Protein AF-A0A1R0LAW2-F1 (afdb_monomer_lite)

Foldseek 3Di:
DDPPPPLPPPPVVPDDPVNLVVLQVVCVVPVVSLVVCCVSHNPVRSCVSHNPVSSVVSVVVVVVCVVPDDDDDPDDD

Radius of gyration: 13.54 Å; cha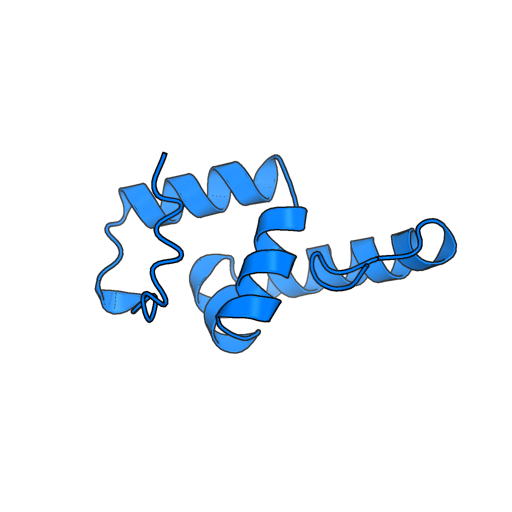ins: 1; bounding box: 29×29×37 Å

pLDDT: mean 73.62, std 17.65, range [39.03, 91.25]

Structure (mmCIF, N/CA/C/O backbone):
data_AF-A0A1R0LAW2-F1
#
_entry.id   AF-A0A1R0LAW2-F1
#
loop_
_atom_site.group_PDB
_atom_site.id
_atom_site.type_symbol
_atom_site.label_atom_id
_atom_site.label_alt_id
_atom_site.label_comp_id
_atom_site.label_asym_id
_atom_site.label_entity_id
_atom_site.label_seq_id
_atom_site.pdbx_PDB_ins_code
_atom_site.Cartn_x
_atom_site.Cartn_y
_atom_site.Cartn_z
_atom_site.occupancy
_atom_site.B_iso_or_equiv
_atom_site.auth_seq_id
_atom_site.auth_comp_id
_atom_site.auth_asym_id
_atom_site.auth_atom_id
_atom_site.pdbx_PDB_model_num
ATOM 1 N N . MET A 1 1 ? 13.813 -14.968 19.958 1.00 43.22 1 MET A N 1
ATOM 2 C CA . MET A 1 1 ? 13.315 -13.767 19.263 1.00 43.22 1 MET A CA 1
ATOM 3 C C . MET A 1 1 ? 12.222 -14.256 18.337 1.00 43.22 1 MET A C 1
ATOM 5 O O . MET A 1 1 ? 12.509 -14.734 17.249 1.00 43.22 1 MET A O 1
ATOM 9 N N . GLU A 1 2 ? 11.007 -14.336 18.867 1.00 42.78 2 GLU A N 1
ATOM 10 C CA . GLU A 1 2 ? 9.858 -14.925 18.182 1.00 42.78 2 GLU A CA 1
ATOM 11 C C . GLU A 1 2 ? 9.466 -14.004 17.026 1.00 42.78 2 GLU A C 1
ATOM 13 O O . GLU A 1 2 ? 9.012 -12.880 17.232 1.00 42.78 2 GLU A O 1
ATOM 18 N N . ASN A 1 3 ? 9.724 -14.452 15.798 1.00 49.44 3 ASN A N 1
ATOM 19 C CA . ASN A 1 3 ? 9.214 -13.804 14.603 1.00 49.44 3 ASN A CA 1
ATOM 20 C C . ASN A 1 3 ? 7.735 -14.179 14.521 1.00 49.44 3 ASN A C 1
ATOM 22 O O . ASN A 1 3 ? 7.380 -15.225 13.982 1.00 49.44 3 ASN A O 1
ATOM 26 N N . VAL A 1 4 ? 6.888 -13.380 15.172 1.00 45.91 4 VAL A N 1
ATOM 27 C CA . VAL A 1 4 ? 5.442 -13.511 15.034 1.00 45.91 4 VAL A CA 1
ATOM 28 C C . VAL A 1 4 ? 5.115 -13.069 13.610 1.00 45.91 4 VAL A C 1
ATOM 30 O O . VAL A 1 4 ? 4.823 -11.901 13.354 1.00 45.91 4 VAL A O 1
ATOM 33 N N . VAL A 1 5 ? 5.208 -14.003 12.663 1.00 49.78 5 VAL A N 1
ATOM 34 C CA . VAL A 1 5 ? 4.441 -13.941 11.422 1.00 49.78 5 VAL A CA 1
ATOM 35 C C . VAL A 1 5 ? 2.991 -14.077 11.840 1.00 49.78 5 VAL A C 1
ATOM 37 O O . VAL A 1 5 ? 2.411 -15.152 11.875 1.00 49.78 5 VAL A O 1
ATOM 40 N N . VAL A 1 6 ? 2.426 -12.971 12.311 1.00 44.34 6 VAL A N 1
ATOM 41 C CA . VAL A 1 6 ? 0.992 -12.901 12.470 1.00 44.34 6 VAL A CA 1
ATOM 42 C C . VAL A 1 6 ? 0.463 -12.911 11.045 1.00 44.34 6 VAL A C 1
ATOM 44 O O . VAL A 1 6 ? 0.591 -11.911 10.334 1.00 44.34 6 VAL A O 1
ATOM 47 N N . ASP A 1 7 ? -0.131 -14.030 10.644 1.00 47.47 7 ASP A N 1
ATOM 48 C CA . ASP A 1 7 ? -1.135 -14.151 9.584 1.00 47.47 7 ASP A CA 1
ATOM 49 C C . ASP A 1 7 ? -2.371 -13.286 9.915 1.00 47.47 7 ASP A C 1
ATOM 51 O O . ASP A 1 7 ? -3.517 -13.724 9.849 1.00 47.47 7 ASP A O 1
ATOM 55 N N . GLN A 1 8 ? -2.140 -12.042 10.347 1.00 46.50 8 GLN A N 1
ATOM 56 C CA . GLN A 1 8 ? -3.156 -11.040 10.579 1.00 46.50 8 GLN A CA 1
ATOM 57 C C . GLN A 1 8 ? -3.755 -10.749 9.224 1.00 46.50 8 GLN A C 1
ATOM 59 O O . GLN A 1 8 ? -3.171 -10.017 8.432 1.00 46.50 8 GLN A O 1
ATOM 64 N N . GLU A 1 9 ? -4.922 -11.326 8.978 1.00 50.81 9 GLU A N 1
ATOM 65 C CA . GLU A 1 9 ? -5.943 -10.741 8.131 1.00 50.81 9 GLU A CA 1
ATOM 66 C C . GLU A 1 9 ? -5.965 -9.232 8.412 1.00 50.81 9 GLU A C 1
ATOM 68 O O . GLU A 1 9 ? -6.502 -8.774 9.420 1.00 50.81 9 GLU A O 1
ATOM 73 N N . LEU A 1 10 ? -5.256 -8.451 7.590 1.00 56.88 10 LEU A N 1
ATOM 74 C CA . LEU A 1 10 ? -5.202 -7.010 7.749 1.00 56.88 10 LEU A CA 1
ATOM 75 C C . LEU A 1 10 ? -6.551 -6.491 7.266 1.00 56.88 10 LEU A C 1
ATOM 77 O O . LEU A 1 10 ? -6.731 -6.158 6.091 1.00 56.88 10 LEU A O 1
ATOM 81 N N . VAL A 1 11 ? -7.522 -6.482 8.173 1.00 61.84 11 VAL A N 1
ATOM 82 C CA . VAL A 1 11 ? -8.831 -5.897 7.934 1.00 61.84 11 VAL A CA 1
ATOM 83 C C . VAL A 1 11 ? -8.599 -4.401 7.787 1.00 61.84 11 VAL A C 1
ATOM 85 O O . VAL A 1 11 ? -8.364 -3.685 8.755 1.00 61.84 11 VAL A O 1
ATOM 88 N N . LEU A 1 12 ? -8.630 -3.919 6.546 1.00 65.19 12 LEU A N 1
ATOM 89 C CA . LEU A 1 12 ? -8.428 -2.503 6.227 1.00 65.19 12 LEU A CA 1
ATOM 90 C C . LEU A 1 12 ? -9.385 -1.579 7.000 1.00 65.19 12 LEU A C 1
ATOM 92 O O . LEU A 1 12 ? -9.089 -0.399 7.154 1.00 65.19 12 LEU A O 1
ATOM 96 N N . GLU A 1 13 ? -10.515 -2.113 7.469 1.00 65.81 13 GLU A N 1
ATOM 97 C CA . GLU A 1 13 ? -11.528 -1.412 8.263 1.00 65.81 13 GLU A CA 1
ATOM 98 C C . GLU A 1 13 ? -11.113 -1.189 9.729 1.00 65.81 13 GLU A C 1
ATOM 100 O O . GLU A 1 13 ? -11.653 -0.290 10.367 1.00 65.81 13 GLU A O 1
ATOM 105 N N . ASP A 1 14 ? -10.132 -1.940 10.244 1.00 76.69 14 ASP A N 1
ATOM 106 C CA . ASP A 1 14 ? -9.593 -1.787 11.608 1.00 76.69 14 ASP A CA 1
ATOM 107 C C . ASP A 1 14 ? -8.364 -0.858 11.655 1.00 76.69 14 ASP A C 1
ATOM 109 O O . ASP A 1 14 ? -7.915 -0.425 12.716 1.00 76.69 14 ASP A O 1
ATOM 113 N N . LEU A 1 15 ? -7.816 -0.491 10.489 1.00 80.44 15 LEU A N 1
ATOM 114 C CA . LEU A 1 15 ? -6.684 0.425 10.427 1.00 80.44 15 LEU A CA 1
ATOM 115 C C . LEU A 1 15 ? -7.093 1.827 10.870 1.00 80.44 15 LEU A C 1
ATOM 117 O O . LEU A 1 15 ? -7.922 2.504 10.255 1.00 80.44 15 LEU A O 1
ATOM 121 N N . THR A 1 16 ? -6.394 2.327 11.881 1.00 86.12 16 THR A N 1
ATOM 122 C CA . THR A 1 16 ? -6.476 3.738 12.242 1.00 86.12 16 THR A CA 1
ATOM 123 C C . THR A 1 16 ? -5.913 4.610 11.118 1.00 86.12 16 THR A C 1
ATOM 125 O O . THR A 1 16 ? -5.033 4.214 10.342 1.00 86.12 16 THR A O 1
ATOM 128 N N . ARG A 1 17 ? -6.376 5.863 11.049 1.00 84.81 17 ARG A N 1
ATOM 129 C CA . ARG A 1 17 ? -5.884 6.843 10.068 1.00 84.81 17 ARG A CA 1
ATOM 130 C C . ARG A 1 17 ? -4.359 6.996 10.109 1.00 84.81 17 ARG A C 1
ATOM 132 O O . ARG A 1 17 ? -3.737 7.161 9.063 1.00 84.81 17 ARG A O 1
ATOM 139 N N . GLU A 1 18 ? -3.764 6.952 11.297 1.00 89.12 18 GLU A N 1
ATOM 140 C CA . GLU A 1 18 ? -2.318 7.092 11.487 1.00 89.12 18 GLU A CA 1
ATOM 141 C C . GLU A 1 18 ? -1.549 5.902 10.910 1.00 89.12 18 GLU A C 1
ATOM 143 O O . GLU A 1 18 ? -0.539 6.100 10.239 1.00 89.12 18 GLU A O 1
ATOM 148 N N . GLN A 1 19 ? -2.068 4.682 11.065 1.00 84.56 19 GLN A N 1
ATOM 149 C CA . GLN A 1 19 ? -1.472 3.488 10.463 1.00 84.56 19 GLN A CA 1
ATOM 150 C C . GLN A 1 19 ? -1.558 3.526 8.935 1.00 84.56 19 GLN A C 1
ATOM 152 O O . GLN A 1 19 ? -0.578 3.223 8.262 1.00 84.56 19 GLN A O 1
ATOM 157 N N . VAL A 1 20 ? -2.686 3.968 8.364 1.00 86.88 20 VAL A N 1
ATOM 158 C CA . VAL A 1 20 ? -2.804 4.163 6.906 1.00 86.88 20 VAL A CA 1
ATOM 159 C C . VAL A 1 20 ? -1.767 5.170 6.397 1.00 86.88 20 VAL A C 1
ATOM 161 O O . VAL A 1 20 ? -1.152 4.963 5.348 1.00 86.88 20 VAL A O 1
ATOM 164 N N . LEU A 1 21 ? -1.551 6.264 7.133 1.00 89.00 21 LEU A N 1
ATOM 165 C CA . LEU A 1 21 ? -0.554 7.275 6.778 1.00 89.00 21 LEU A CA 1
ATOM 166 C C . LEU A 1 21 ? 0.879 6.751 6.905 1.00 89.00 21 LEU A C 1
ATOM 168 O O . LEU A 1 21 ? 1.706 7.052 6.042 1.00 89.00 21 LEU A O 1
ATOM 172 N N . ASP A 1 22 ? 1.174 5.959 7.931 1.00 90.38 22 ASP A N 1
ATOM 173 C CA . ASP A 1 22 ? 2.470 5.305 8.104 1.00 90.38 22 ASP A CA 1
ATOM 174 C C . ASP A 1 22 ? 2.755 4.329 6.952 1.00 90.38 22 ASP A C 1
ATOM 176 O O . ASP A 1 22 ? 3.799 4.451 6.307 1.00 90.38 22 ASP A O 1
ATOM 180 N N . TRP A 1 23 ? 1.795 3.473 6.582 1.00 88.75 23 TRP A N 1
ATOM 181 C CA . TRP A 1 23 ? 1.910 2.598 5.410 1.00 88.75 23 TRP A CA 1
ATOM 182 C C . TRP A 1 23 ? 2.199 3.390 4.135 1.00 88.75 23 TRP A C 1
ATOM 184 O O . TRP A 1 23 ? 3.134 3.065 3.406 1.00 88.75 23 TRP A O 1
ATOM 194 N N . ARG A 1 24 ? 1.449 4.465 3.872 1.00 90.06 24 ARG A N 1
ATOM 195 C CA . ARG A 1 24 ? 1.665 5.316 2.688 1.00 90.06 24 ARG A CA 1
ATOM 196 C C . ARG A 1 24 ? 3.021 6.015 2.707 1.00 90.06 24 ARG A C 1
ATOM 198 O O . ARG A 1 24 ? 3.669 6.118 1.670 1.00 90.06 24 ARG A O 1
ATOM 205 N N . THR A 1 25 ? 3.467 6.465 3.876 1.00 91.25 25 THR A N 1
ATOM 206 C CA . THR A 1 25 ? 4.779 7.099 4.048 1.00 91.25 25 THR A CA 1
ATOM 207 C C . THR A 1 25 ? 5.905 6.102 3.797 1.00 91.25 25 THR A C 1
ATOM 209 O O . THR A 1 25 ? 6.891 6.445 3.146 1.00 91.25 25 THR A O 1
ATOM 212 N N . ARG A 1 26 ? 5.761 4.863 4.278 1.00 87.81 26 ARG A N 1
ATOM 213 C CA . ARG A 1 26 ? 6.704 3.774 4.007 1.00 87.81 26 ARG A CA 1
ATOM 214 C C . ARG A 1 26 ? 6.714 3.416 2.529 1.00 87.81 26 ARG A C 1
ATOM 216 O O . ARG A 1 26 ? 7.785 3.411 1.944 1.00 87.81 26 ARG A O 1
ATOM 223 N N . ALA A 1 27 ? 5.548 3.250 1.909 1.00 88.56 27 ALA A N 1
ATOM 224 C CA . ALA A 1 27 ? 5.432 2.939 0.486 1.00 88.56 27 ALA A CA 1
ATOM 225 C C . ALA A 1 27 ? 6.005 4.039 -0.424 1.00 88.56 27 ALA A C 1
ATOM 227 O O . ALA A 1 27 ? 6.537 3.740 -1.487 1.00 88.56 27 ALA A O 1
ATOM 228 N N . ALA A 1 28 ? 5.933 5.309 -0.015 1.00 86.88 28 ALA A N 1
ATOM 229 C CA . ALA A 1 28 ? 6.560 6.413 -0.742 1.00 86.88 28 ALA A CA 1
ATOM 230 C C . ALA A 1 28 ? 8.099 6.404 -0.652 1.00 86.88 28 ALA A C 1
ATOM 232 O O . ALA A 1 28 ? 8.764 6.941 -1.536 1.00 86.88 28 ALA A O 1
ATOM 233 N N . LYS A 1 29 ? 8.663 5.830 0.419 1.00 88.62 29 LYS A N 1
ATOM 234 C CA . LYS A 1 29 ? 10.115 5.679 0.614 1.00 88.62 29 LYS A CA 1
ATOM 235 C C . LYS A 1 29 ? 10.645 4.393 -0.010 1.00 88.62 29 LYS A C 1
ATOM 237 O O . LYS A 1 29 ? 11.740 4.393 -0.561 1.00 88.62 29 LYS A O 1
ATOM 242 N N . ASP A 1 30 ? 9.870 3.322 0.092 1.00 86.31 30 ASP A N 1
ATOM 243 C CA . ASP A 1 30 ? 10.211 1.992 -0.375 1.00 86.31 30 ASP A CA 1
ATOM 244 C C . ASP A 1 30 ? 8.998 1.332 -1.039 1.00 86.31 30 ASP A C 1
ATOM 246 O O . ASP A 1 30 ? 8.024 0.942 -0.391 1.00 86.31 30 ASP A O 1
ATOM 250 N N . HIS A 1 31 ? 9.081 1.183 -2.359 1.00 86.44 31 HIS A N 1
ATOM 251 C CA . HIS A 1 31 ? 8.024 0.571 -3.150 1.00 86.44 31 HIS A CA 1
ATOM 252 C C . HIS A 1 31 ? 7.912 -0.952 -2.941 1.00 86.44 31 HIS A C 1
ATOM 254 O O . HIS A 1 31 ? 6.897 -1.517 -3.347 1.00 86.44 31 HIS A O 1
ATOM 260 N N . GLN A 1 32 ? 8.893 -1.622 -2.309 1.00 84.88 32 GLN A N 1
ATOM 261 C CA . GLN A 1 32 ? 8.802 -3.051 -1.955 1.00 84.88 32 GLN A CA 1
ATOM 262 C C . GLN A 1 32 ? 7.607 -3.336 -1.049 1.00 84.88 32 GLN A C 1
ATOM 264 O O . GLN A 1 32 ? 6.879 -4.293 -1.285 1.00 84.88 32 GLN A O 1
ATOM 269 N N . VAL A 1 33 ? 7.301 -2.410 -0.139 1.00 88.69 33 VAL A N 1
ATOM 270 C CA . VAL A 1 33 ? 6.154 -2.478 0.775 1.00 88.69 33 VAL A CA 1
ATOM 271 C C . VAL A 1 33 ? 4.828 -2.727 0.046 1.00 88.69 33 VAL A C 1
ATOM 273 O O . VAL A 1 33 ? 3.950 -3.410 0.568 1.00 88.69 33 VAL A O 1
ATOM 276 N N . VAL A 1 34 ? 4.670 -2.200 -1.172 1.00 88.75 34 VAL A N 1
ATOM 277 C CA . VAL A 1 34 ? 3.466 -2.423 -1.985 1.00 88.75 34 VAL A CA 1
ATOM 278 C C . VAL A 1 34 ? 3.427 -3.851 -2.525 1.00 88.75 34 VAL A C 1
ATOM 280 O O . VAL A 1 34 ? 2.359 -4.453 -2.550 1.00 88.75 34 VAL A O 1
ATOM 283 N N . PHE A 1 35 ? 4.569 -4.402 -2.941 1.00 86.62 35 PHE A N 1
ATOM 284 C CA . PHE A 1 35 ? 4.662 -5.773 -3.446 1.00 86.62 35 PHE A CA 1
ATOM 285 C C . PHE A 1 35 ? 4.448 -6.797 -2.336 1.00 86.62 35 PHE A C 1
ATOM 287 O O . PHE A 1 35 ? 3.621 -7.683 -2.515 1.00 86.62 35 PHE A O 1
ATOM 294 N N . ASP A 1 36 ? 5.084 -6.615 -1.177 1.00 87.00 36 ASP A N 1
ATOM 295 C CA . ASP A 1 36 ? 4.847 -7.447 0.010 1.00 87.00 36 ASP A CA 1
ATOM 296 C C . ASP A 1 36 ? 3.370 -7.428 0.431 1.00 87.00 36 ASP A C 1
ATOM 298 O O . ASP A 1 36 ? 2.798 -8.454 0.798 1.00 87.00 36 ASP A O 1
ATOM 302 N N . HIS A 1 37 ? 2.714 -6.265 0.344 1.00 87.94 37 HIS A N 1
ATOM 303 C CA . HIS A 1 37 ? 1.289 -6.151 0.659 1.00 87.94 37 HIS A CA 1
ATOM 304 C C . HIS A 1 37 ? 0.403 -6.858 -0.373 1.00 87.94 37 HIS A C 1
ATOM 306 O O . HIS A 1 37 ? -0.598 -7.465 -0.002 1.00 87.94 37 HIS A O 1
ATOM 312 N N . ILE A 1 38 ? 0.749 -6.790 -1.662 1.00 86.38 38 ILE A N 1
ATOM 313 C CA . ILE A 1 38 ? 0.025 -7.504 -2.725 1.00 86.38 38 ILE A CA 1
ATOM 314 C C . ILE A 1 38 ? 0.196 -9.017 -2.575 1.00 86.38 38 ILE A C 1
ATOM 316 O O . ILE A 1 38 ? -0.790 -9.735 -2.707 1.00 86.38 38 ILE A O 1
ATOM 320 N N . ASP A 1 39 ? 1.409 -9.490 -2.294 1.00 84.19 39 ASP A N 1
ATOM 321 C CA . ASP A 1 39 ? 1.705 -10.914 -2.107 1.00 84.19 39 ASP A CA 1
ATOM 322 C C . ASP A 1 39 ? 0.931 -11.489 -0.913 1.00 84.19 39 ASP A C 1
ATOM 324 O O . ASP A 1 39 ? 0.279 -12.526 -1.020 1.00 84.19 39 ASP A O 1
ATOM 328 N N . ARG A 1 40 ? 0.903 -10.746 0.200 1.00 81.38 40 ARG A N 1
ATOM 329 C CA . ARG A 1 40 ? 0.270 -11.195 1.444 1.00 81.38 40 ARG A CA 1
ATOM 330 C C . ARG A 1 40 ? -1.247 -10.988 1.501 1.00 81.38 40 ARG A C 1
ATOM 332 O O . ARG A 1 40 ? -1.938 -11.796 2.111 1.00 81.38 40 ARG A O 1
ATOM 339 N N . TYR A 1 41 ? -1.778 -9.916 0.906 1.00 82.50 41 TYR A N 1
ATOM 340 C CA . TYR A 1 41 ? -3.187 -9.504 1.074 1.00 82.50 41 TYR A CA 1
ATOM 341 C C . TYR A 1 41 ? -3.952 -9.292 -0.238 1.00 82.50 41 TYR A C 1
ATOM 343 O O . TYR A 1 41 ? -5.140 -8.957 -0.224 1.00 82.50 41 TYR A O 1
ATOM 351 N N . GLY A 1 42 ? -3.290 -9.459 -1.379 1.00 84.44 42 GLY A N 1
ATOM 352 C CA . GLY A 1 42 ? -3.879 -9.291 -2.698 1.00 84.44 42 GLY A CA 1
ATOM 353 C C . GLY A 1 42 ? -3.922 -7.846 -3.200 1.00 84.44 42 GLY A C 1
ATOM 354 O O . GLY A 1 42 ? -3.896 -6.858 -2.458 1.00 84.44 42 GLY A O 1
ATOM 355 N N . GLU A 1 43 ? -4.042 -7.720 -4.522 1.00 86.56 43 GLU A N 1
ATOM 356 C CA . GLU A 1 43 ? -4.027 -6.431 -5.217 1.00 86.56 43 GLU A CA 1
ATOM 357 C C . GLU A 1 43 ? -5.189 -5.520 -4.804 1.00 86.56 43 GLU A C 1
ATOM 359 O O . GLU A 1 43 ? -4.988 -4.329 -4.573 1.00 86.56 43 GLU A O 1
ATOM 364 N N . THR A 1 44 ? -6.397 -6.064 -4.640 1.00 86.12 44 THR A N 1
ATOM 365 C CA . THR A 1 44 ? -7.572 -5.277 -4.232 1.00 86.12 44 THR A CA 1
ATOM 366 C C . THR A 1 44 ? -7.380 -4.637 -2.855 1.00 86.12 44 THR A C 1
ATOM 368 O O . THR A 1 44 ? -7.799 -3.496 -2.644 1.00 86.12 44 THR A O 1
ATOM 371 N N . SER A 1 45 ? -6.707 -5.330 -1.930 1.00 86.50 45 SER A N 1
ATOM 372 C CA . SER A 1 45 ? -6.352 -4.771 -0.622 1.00 86.50 45 SER A CA 1
ATOM 373 C C . SER A 1 45 ? -5.334 -3.635 -0.768 1.00 86.50 45 SER A C 1
ATOM 375 O O . SER A 1 45 ? -5.538 -2.536 -0.245 1.00 86.50 45 SER A O 1
ATOM 377 N N . ALA A 1 46 ? -4.286 -3.842 -1.572 1.00 88.88 46 ALA A N 1
ATOM 378 C CA . ALA A 1 46 ? -3.276 -2.820 -1.846 1.00 88.88 46 ALA A CA 1
ATOM 379 C C . ALA A 1 46 ? -3.873 -1.553 -2.487 1.00 88.88 46 ALA A C 1
ATOM 381 O O . ALA A 1 46 ? -3.527 -0.435 -2.101 1.00 88.88 46 ALA A O 1
ATOM 382 N N . GLN A 1 47 ? -4.802 -1.705 -3.436 1.00 89.44 47 GLN A N 1
ATOM 383 C CA . GLN A 1 47 ? -5.464 -0.579 -4.102 1.00 89.44 47 GLN A CA 1
ATOM 384 C C . GLN A 1 47 ? -6.297 0.261 -3.128 1.00 89.44 47 GLN A C 1
ATOM 386 O O . GLN A 1 47 ? -6.336 1.485 -3.259 1.00 89.44 47 GLN A O 1
ATOM 391 N N . ARG A 1 48 ? -6.932 -0.364 -2.129 1.00 89.12 48 ARG A N 1
ATOM 392 C CA . ARG A 1 48 ? -7.659 0.355 -1.070 1.00 89.12 48 ARG A CA 1
ATOM 393 C C . ARG A 1 48 ? -6.706 1.109 -0.139 1.00 89.12 48 ARG A C 1
ATOM 395 O O . ARG A 1 48 ? -6.967 2.267 0.185 1.00 89.12 48 ARG A O 1
ATOM 402 N N . LEU A 1 49 ? -5.586 0.494 0.247 1.00 88.69 49 LEU A N 1
ATOM 403 C CA . LEU A 1 49 ? -4.618 1.094 1.171 1.00 88.69 49 LEU A CA 1
ATOM 404 C C . LEU A 1 49 ? -3.830 2.254 0.533 1.00 88.69 49 LEU A C 1
ATOM 406 O O . LEU A 1 49 ? -3.750 3.351 1.100 1.00 88.69 49 LEU A O 1
ATOM 410 N N . PHE A 1 50 ? -3.297 2.048 -0.674 1.00 87.94 50 PHE A N 1
ATOM 411 C CA . PHE A 1 50 ? -2.355 2.969 -1.319 1.00 87.94 50 PHE A CA 1
ATOM 412 C C . PHE A 1 50 ? -2.930 3.792 -2.477 1.00 87.94 50 PHE A C 1
ATOM 414 O O . PHE A 1 50 ? -2.246 4.692 -2.953 1.00 87.94 50 PHE A O 1
ATOM 421 N N . THR A 1 51 ? -4.186 3.556 -2.872 1.00 87.12 51 THR A N 1
ATOM 422 C CA . THR A 1 51 ? -4.850 4.009 -4.115 1.00 87.12 51 THR A CA 1
ATOM 423 C C . THR A 1 51 ? -4.490 3.181 -5.350 1.00 87.12 51 THR A C 1
ATOM 425 O O . THR A 1 51 ? -3.344 2.774 -5.547 1.00 87.12 51 THR A O 1
ATOM 428 N N . GLY A 1 52 ? -5.479 2.960 -6.223 1.00 86.88 52 GLY A N 1
ATOM 429 C CA . GLY A 1 52 ? -5.298 2.186 -7.454 1.00 86.88 52 GLY A CA 1
ATOM 430 C C . GLY A 1 52 ? -4.278 2.790 -8.422 1.00 86.88 52 GLY A C 1
ATOM 431 O O . GLY A 1 52 ? -3.479 2.058 -9.001 1.00 86.88 52 GLY A O 1
ATOM 432 N N . GLU A 1 53 ? -4.242 4.121 -8.546 1.00 89.69 53 GLU A N 1
ATOM 433 C CA . GLU A 1 53 ? -3.271 4.812 -9.407 1.00 89.69 53 GLU A CA 1
ATOM 434 C C . GLU A 1 53 ? -1.830 4.590 -8.926 1.00 89.69 53 GLU A C 1
ATOM 436 O O . GLU A 1 53 ? -0.939 4.294 -9.725 1.00 89.69 53 GLU A O 1
ATOM 441 N N . PHE A 1 54 ? -1.602 4.667 -7.613 1.00 87.62 54 PHE A N 1
ATOM 442 C CA . PHE A 1 54 ? -0.283 4.440 -7.033 1.00 87.62 54 PHE A CA 1
ATOM 443 C C . PHE A 1 54 ? 0.183 2.993 -7.217 1.00 87.62 54 PHE A C 1
ATOM 445 O O . PHE A 1 54 ? 1.313 2.770 -7.651 1.00 87.62 54 PHE A O 1
ATOM 452 N N . VAL A 1 55 ? -0.692 2.012 -6.970 1.00 88.25 55 VAL A N 1
ATOM 453 C CA . VAL A 1 55 ? -0.385 0.589 -7.197 1.00 88.25 55 VAL A CA 1
ATOM 454 C C . VAL A 1 55 ? -0.033 0.334 -8.664 1.00 88.25 55 VAL A C 1
ATOM 456 O O . VAL A 1 55 ? 0.993 -0.283 -8.953 1.00 88.25 55 VAL A O 1
ATOM 459 N N . ALA A 1 56 ? -0.816 0.874 -9.603 1.00 89.38 56 ALA A N 1
ATOM 460 C CA . ALA A 1 56 ? -0.538 0.747 -11.032 1.00 89.38 56 ALA A CA 1
ATOM 461 C C . ALA A 1 56 ? 0.803 1.394 -11.424 1.00 89.38 56 ALA A C 1
ATOM 463 O O . ALA A 1 56 ? 1.569 0.827 -12.208 1.00 89.38 56 ALA A O 1
ATOM 464 N N . LYS A 1 57 ? 1.122 2.564 -10.853 1.00 89.25 57 LYS A N 1
ATOM 465 C CA . LYS A 1 57 ? 2.401 3.253 -11.067 1.00 89.25 57 LYS A CA 1
ATOM 466 C C . LYS A 1 57 ? 3.579 2.422 -10.560 1.00 89.25 57 LYS A C 1
ATOM 468 O O . LYS A 1 57 ? 4.541 2.241 -11.305 1.00 89.25 57 LYS A O 1
ATOM 473 N N . VAL A 1 58 ? 3.493 1.883 -9.345 1.00 85.38 58 VAL A N 1
ATOM 474 C CA . VAL A 1 58 ? 4.540 1.048 -8.737 1.00 85.38 58 VAL A CA 1
ATOM 475 C C . VAL A 1 58 ? 4.751 -0.240 -9.536 1.00 85.38 58 VAL A C 1
ATOM 477 O O . VAL A 1 58 ? 5.883 -0.553 -9.901 1.00 85.38 58 VAL A O 1
ATOM 480 N N . GLN A 1 59 ? 3.680 -0.935 -9.930 1.00 84.69 59 GLN A N 1
ATOM 481 C CA . G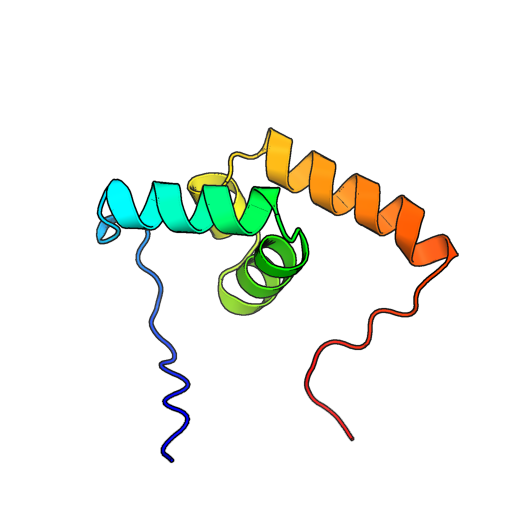LN A 1 59 ? 3.795 -2.116 -10.792 1.00 84.69 59 GLN A CA 1
ATOM 482 C C . GLN A 1 59 ? 4.409 -1.789 -12.157 1.00 84.69 59 GLN A C 1
ATOM 484 O O . GLN A 1 59 ? 5.222 -2.557 -12.672 1.00 84.69 59 GLN A O 1
ATOM 489 N N . ARG A 1 60 ? 4.059 -0.647 -12.761 1.00 85.12 60 ARG A N 1
ATOM 490 C CA . ARG A 1 60 ? 4.660 -0.205 -14.027 1.00 85.12 60 ARG A CA 1
ATOM 491 C C . ARG A 1 60 ? 6.151 0.100 -13.868 1.00 85.12 6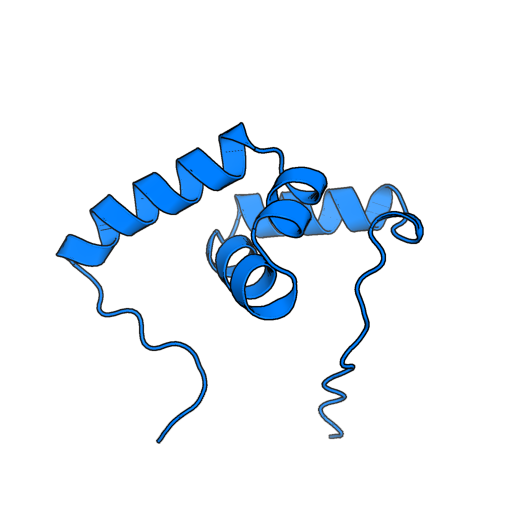0 ARG A C 1
ATOM 493 O O . ARG 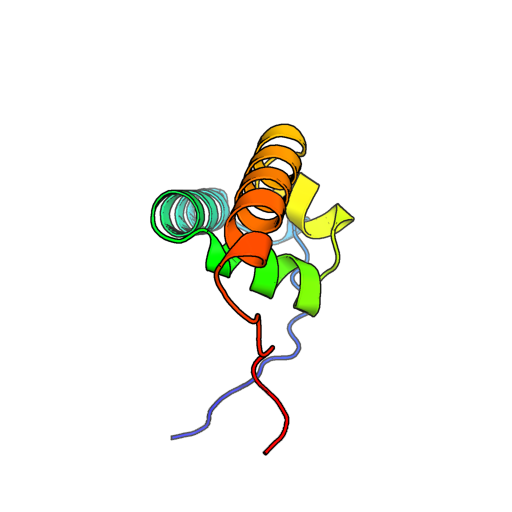A 1 60 ? 6.929 -0.284 -14.738 1.00 85.12 60 ARG A O 1
ATOM 500 N N . MET A 1 61 ? 6.553 0.744 -12.772 1.00 79.00 61 MET A N 1
ATOM 501 C CA . MET A 1 61 ? 7.964 0.982 -12.449 1.00 79.00 61 MET A CA 1
ATOM 502 C C . MET A 1 61 ? 8.727 -0.332 -12.272 1.00 79.00 61 MET A C 1
ATOM 504 O O . MET A 1 61 ? 9.831 -0.460 -12.793 1.00 79.00 61 MET A O 1
ATOM 508 N N . SER A 1 62 ? 8.119 -1.338 -11.642 1.00 71.44 62 SER A N 1
ATOM 509 C CA . SER A 1 62 ? 8.728 -2.664 -11.541 1.00 71.44 62 SER A CA 1
ATOM 510 C C . SER A 1 62 ? 8.765 -3.414 -12.860 1.00 71.44 62 SER A C 1
ATOM 512 O O . SER A 1 62 ? 9.750 -4.087 -13.091 1.00 71.44 62 SER A O 1
ATOM 514 N N . ARG A 1 63 ? 7.800 -3.273 -13.779 1.00 65.06 63 ARG A N 1
ATOM 515 C CA . ARG A 1 63 ? 7.930 -3.841 -15.142 1.00 65.06 63 ARG A CA 1
ATOM 516 C C . ARG A 1 63 ? 9.101 -3.228 -15.913 1.00 65.06 63 ARG A C 1
ATOM 518 O O . ARG A 1 63 ? 9.747 -3.922 -16.690 1.00 65.06 63 ARG A O 1
ATOM 525 N N . LEU A 1 64 ? 9.389 -1.947 -15.676 1.00 63.25 64 LEU A N 1
ATOM 526 C CA . LEU A 1 64 ? 10.577 -1.279 -16.213 1.00 63.25 64 LEU A CA 1
ATOM 527 C C . LEU A 1 64 ? 11.861 -1.745 -15.501 1.00 63.25 64 LEU A C 1
ATOM 529 O O . LEU A 1 64 ? 12.889 -1.896 -16.149 1.00 63.25 64 LEU A O 1
ATOM 533 N N . GLY A 1 65 ? 11.796 -2.023 -14.195 1.00 55.81 65 GLY A N 1
ATOM 534 C CA . GLY A 1 65 ? 12.899 -2.567 -13.394 1.00 55.81 65 GLY A CA 1
ATOM 535 C C . GLY A 1 65 ? 13.151 -4.071 -13.568 1.00 55.81 65 GLY A C 1
ATOM 536 O O . GLY A 1 65 ? 14.278 -4.511 -13.386 1.00 55.81 65 GLY A O 1
ATOM 537 N N . HIS A 1 66 ? 12.155 -4.858 -13.984 1.00 54.81 66 HIS A N 1
ATOM 538 C CA . HIS A 1 66 ? 12.254 -6.298 -14.275 1.00 54.81 66 HIS A CA 1
ATOM 539 C C . HIS A 1 66 ? 13.044 -6.576 -15.559 1.00 54.81 66 HIS A C 1
ATOM 541 O O . HIS A 1 66 ? 13.475 -7.702 -15.786 1.00 54.81 66 HIS A O 1
ATOM 547 N N . LEU A 1 67 ? 13.270 -5.544 -16.380 1.00 51.38 67 LEU A N 1
ATOM 548 C CA . LEU A 1 67 ? 14.285 -5.569 -17.432 1.00 51.38 67 LEU A CA 1
ATOM 549 C C . LEU A 1 67 ? 15.718 -5.506 -16.858 1.00 51.38 67 LEU A C 1
ATOM 551 O O . LEU A 1 67 ? 16.664 -5.664 -17.621 1.00 51.38 67 LEU A O 1
ATOM 555 N N . ASN A 1 68 ? 15.897 -5.301 -15.544 1.00 47.12 68 ASN A N 1
ATOM 556 C CA . ASN A 1 68 ? 17.209 -5.181 -14.900 1.00 47.12 68 ASN A CA 1
ATOM 557 C C . ASN A 1 68 ? 17.381 -5.926 -13.556 1.00 47.12 68 ASN A C 1
ATOM 559 O O . ASN A 1 68 ? 18.518 -6.107 -13.137 1.00 47.12 68 ASN A O 1
ATOM 563 N N . LEU A 1 69 ? 16.334 -6.366 -12.850 1.00 53.12 69 LEU A N 1
ATOM 564 C CA . LEU A 1 69 ? 16.499 -7.034 -11.550 1.00 53.12 69 LEU A CA 1
ATOM 565 C C . LEU A 1 69 ? 15.564 -8.235 -11.413 1.00 53.12 69 LEU A C 1
ATOM 567 O O . LEU A 1 69 ? 14.342 -8.092 -11.379 1.00 53.12 69 LEU A O 1
ATOM 571 N N . GLY A 1 70 ? 16.175 -9.420 -11.334 1.00 49.81 70 GLY A N 1
ATOM 572 C CA . GLY A 1 70 ? 15.512 -10.668 -10.984 1.00 49.81 70 GLY A CA 1
ATOM 573 C C . GLY A 1 70 ? 14.875 -10.546 -9.607 1.00 49.81 70 GLY A C 1
ATOM 574 O O . GLY A 1 70 ? 15.566 -10.487 -8.595 1.00 49.81 70 GLY A O 1
ATOM 575 N N . TYR A 1 71 ? 13.550 -10.475 -9.585 1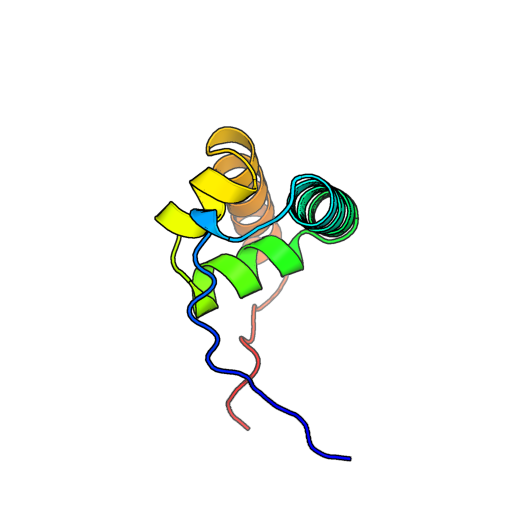.00 50.12 71 TYR A N 1
ATOM 576 C CA . TYR A 1 71 ? 12.774 -10.525 -8.361 1.00 50.12 71 TYR A CA 1
ATOM 577 C C . TYR A 1 71 ? 12.795 -11.965 -7.834 1.00 50.12 71 TYR A C 1
ATOM 579 O O . TYR A 1 71 ? 12.140 -12.845 -8.392 1.00 50.12 71 TYR A O 1
ATOM 587 N N . THR A 1 72 ? 13.581 -12.221 -6.788 1.00 47.12 72 THR A N 1
ATOM 588 C CA . THR A 1 72 ? 13.411 -13.398 -5.930 1.00 47.12 72 THR A CA 1
ATOM 589 C C . THR A 1 72 ? 12.441 -13.019 -4.813 1.00 47.12 72 THR A C 1
ATOM 591 O O . THR A 1 72 ? 12.839 -12.254 -3.931 1.00 47.12 72 THR A O 1
ATOM 594 N N . PRO A 1 73 ? 11.188 -13.507 -4.822 1.00 48.59 73 PRO A N 1
ATOM 595 C CA . PRO A 1 73 ? 10.342 -13.414 -3.641 1.00 48.59 73 PRO A CA 1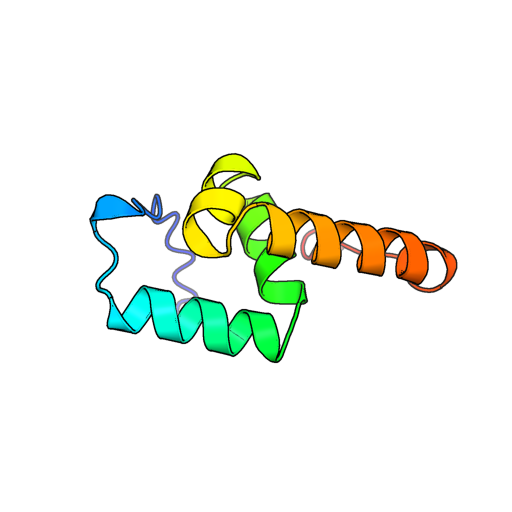
ATOM 596 C C . PRO A 1 73 ? 11.028 -14.149 -2.482 1.00 48.59 73 PRO A C 1
ATOM 598 O O . PRO A 1 73 ? 11.613 -15.221 -2.664 1.00 48.59 73 PRO A O 1
ATOM 601 N N . TRP A 1 74 ? 11.020 -13.539 -1.297 1.00 44.88 74 TRP A N 1
ATOM 602 C CA . TRP A 1 74 ? 11.609 -14.121 -0.094 1.00 44.88 74 TRP A CA 1
ATOM 603 C C . TRP A 1 74 ? 10.862 -15.413 0.259 1.00 44.88 74 TRP A C 1
ATOM 605 O O . TRP A 1 74 ? 9.763 -15.372 0.802 1.00 44.88 74 TRP A O 1
ATOM 615 N N . GLY A 1 75 ? 11.470 -16.560 -0.054 1.00 49.28 75 GLY A N 1
ATOM 616 C CA . GLY A 1 75 ? 10.980 -17.866 0.384 1.00 49.28 75 GLY A CA 1
ATOM 617 C C . GLY A 1 75 ? 11.202 -19.011 -0.599 1.00 49.28 75 GLY A C 1
ATOM 618 O O . GLY A 1 75 ? 10.226 -19.606 -1.040 1.00 49.28 75 GLY A O 1
ATOM 619 N N . SER A 1 76 ? 12.459 -19.333 -0.933 1.00 47.25 76 SER A N 1
ATOM 620 C CA . SER A 1 76 ? 12.949 -20.710 -1.170 1.00 47.25 76 SER A CA 1
ATOM 621 C C . SER A 1 76 ? 14.442 -20.696 -1.522 1.00 47.25 76 SER A C 1
ATOM 623 O O . SER A 1 76 ? 14.814 -20.359 -2.645 1.00 47.25 76 SER A O 1
ATOM 625 N N . ALA A 1 77 ? 15.280 -21.076 -0.557 1.00 39.03 77 ALA A N 1
ATOM 626 C CA . ALA A 1 77 ? 16.595 -21.690 -0.747 1.00 39.03 77 ALA A CA 1
ATOM 627 C C . ALA A 1 77 ? 16.882 -22.569 0.475 1.00 39.03 77 ALA A C 1
ATOM 629 O O . ALA A 1 77 ? 16.627 -22.080 1.600 1.00 39.03 77 ALA A O 1
#

Secondary structure (DSSP, 8-state):
-----------TTT--HHHHHHHHHHHHH-THHHHHHHHHH-HHHHHHHH-HHHHHHHHHHHHHHTTT-----S---

Sequence (77 aa):
MENVVVDQELVLEDLTREQVLDWRTRAAKDHQVVFDHIDRYGETSAQRLFTGEFVAKVQRMSRLGHLNLGYTPWGSA